Protein AF-A0A432GNA1-F1 (afdb_monomer)

Structure (mmCIF, N/CA/C/O backbone):
data_AF-A0A432GN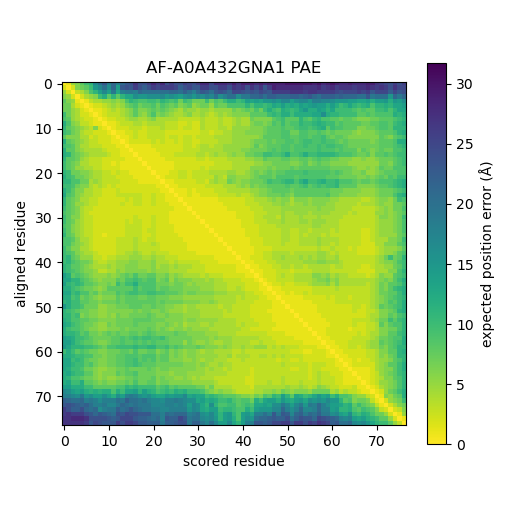A1-F1
#
_entry.id   AF-A0A432GNA1-F1
#
loop_
_atom_site.group_PDB
_atom_site.id
_atom_site.type_symbol
_atom_site.label_atom_id
_atom_site.label_alt_id
_atom_site.label_comp_id
_atom_site.label_asym_id
_atom_site.label_entity_id
_atom_site.label_seq_id
_atom_site.pdbx_PDB_ins_code
_atom_site.Cartn_x
_atom_site.Cartn_y
_atom_site.Cartn_z
_atom_site.occupancy
_atom_site.B_iso_or_equiv
_atom_site.auth_seq_id
_atom_site.auth_comp_id
_atom_site.auth_asym_id
_atom_site.auth_atom_id
_atom_site.pdbx_PDB_model_num
ATOM 1 N N . MET A 1 1 ? 21.897 2.508 26.622 1.00 59.16 1 MET A N 1
ATOM 2 C CA . MET A 1 1 ? 20.635 3.210 26.295 1.00 59.16 1 MET A CA 1
ATOM 3 C C . MET A 1 1 ? 19.780 2.214 25.530 1.00 59.16 1 MET A C 1
ATOM 5 O O . MET A 1 1 ? 20.309 1.602 24.617 1.00 59.16 1 MET A O 1
ATOM 9 N N . GLN A 1 2 ? 18.573 1.923 26.012 1.00 58.75 2 GLN A N 1
ATOM 10 C CA . GLN A 1 2 ? 17.811 0.695 25.737 1.00 58.75 2 GLN A CA 1
ATOM 11 C C . GLN A 1 2 ? 17.565 0.447 24.230 1.00 58.75 2 GLN A C 1
ATOM 13 O O . GLN A 1 2 ? 16.670 1.044 23.640 1.00 58.75 2 GLN A O 1
ATOM 18 N N . SER A 1 3 ? 18.372 -0.427 23.620 1.00 67.19 3 SER A N 1
ATOM 19 C CA . SER A 1 3 ? 18.344 -0.805 22.195 1.00 67.19 3 SER A CA 1
ATOM 20 C C . SER A 1 3 ? 17.360 -1.934 21.873 1.00 67.19 3 SER A C 1
ATOM 22 O O . SER A 1 3 ? 17.215 -2.310 20.716 1.00 67.19 3 SER A O 1
ATOM 24 N N . GLU A 1 4 ? 16.691 -2.480 22.887 1.00 78.25 4 GLU A N 1
ATOM 25 C CA . GLU A 1 4 ? 15.860 -3.687 22.768 1.00 78.25 4 GLU A CA 1
ATOM 26 C C . GLU A 1 4 ? 14.374 -3.360 22.525 1.00 78.25 4 GLU A C 1
ATOM 28 O O . GLU A 1 4 ? 13.543 -4.255 22.386 1.00 78.25 4 GLU A O 1
ATOM 33 N N . PHE A 1 5 ? 14.009 -2.073 22.464 1.00 78.50 5 PHE A N 1
ATOM 34 C CA . PHE A 1 5 ? 12.626 -1.658 22.237 1.00 78.50 5 PHE A CA 1
ATOM 35 C C . PHE A 1 5 ? 12.311 -1.545 20.744 1.00 78.50 5 PHE A C 1
ATOM 37 O O . PHE A 1 5 ? 12.738 -0.610 20.066 1.00 78.50 5 PHE A O 1
ATOM 44 N N . LEU A 1 6 ? 11.494 -2.475 20.245 1.00 78.12 6 LEU A N 1
ATOM 45 C CA . LEU A 1 6 ? 10.868 -2.374 18.930 1.00 78.12 6 LEU A CA 1
ATOM 46 C C . LEU A 1 6 ? 9.623 -1.487 19.008 1.00 78.12 6 LEU A C 1
ATOM 48 O O . LEU A 1 6 ? 8.659 -1.793 19.715 1.00 78.12 6 LEU A O 1
ATOM 52 N N . TYR A 1 7 ? 9.635 -0.395 18.245 1.00 80.69 7 TYR A N 1
ATOM 53 C CA . TYR A 1 7 ? 8.464 0.452 18.056 1.00 80.69 7 TYR A CA 1
ATOM 54 C C . TYR A 1 7 ? 7.683 -0.018 16.824 1.00 80.69 7 TYR A C 1
ATOM 56 O O . TYR A 1 7 ? 8.221 0.006 15.712 1.00 80.69 7 TYR A O 1
ATOM 64 N N . PRO A 1 8 ? 6.433 -0.479 16.997 1.00 86.19 8 PRO A N 1
ATOM 65 C CA . PRO A 1 8 ? 5.611 -0.909 15.877 1.00 86.19 8 PRO A CA 1
ATOM 66 C C . PRO A 1 8 ? 5.258 0.293 14.996 1.00 86.19 8 PRO A C 1
ATOM 68 O O . PRO A 1 8 ? 4.915 1.357 15.498 1.00 86.19 8 PRO A O 1
ATOM 71 N N . LYS A 1 9 ? 5.322 0.113 13.673 1.00 87.75 9 LYS A N 1
ATOM 72 C CA . LYS A 1 9 ? 5.079 1.198 12.706 1.00 87.75 9 LYS A CA 1
ATOM 73 C C . LYS A 1 9 ? 3.610 1.623 12.609 1.00 87.75 9 LYS A C 1
ATOM 75 O O . LYS A 1 9 ? 3.347 2.759 12.250 1.00 87.75 9 LYS A O 1
ATOM 80 N N . ILE A 1 10 ? 2.685 0.702 12.886 1.00 90.00 10 ILE A N 1
ATOM 81 C CA . ILE A 1 10 ? 1.241 0.886 12.650 1.00 90.00 10 ILE A CA 1
ATOM 82 C C . ILE A 1 10 ? 0.381 0.754 13.913 1.00 90.00 10 ILE A C 1
ATOM 84 O O . ILE A 1 10 ? -0.801 1.080 13.877 1.00 90.00 10 ILE A O 1
ATOM 88 N N . ALA A 1 11 ? 0.935 0.228 15.012 1.00 88.56 11 ALA A N 1
ATOM 89 C CA . ALA A 1 11 ? 0.149 -0.004 16.218 1.00 88.56 11 ALA A CA 1
ATOM 90 C C . ALA A 1 11 ? 0.011 1.291 17.013 1.00 88.56 11 ALA A C 1
ATOM 92 O O . ALA A 1 11 ? 1.011 1.949 17.310 1.00 88.56 11 ALA A O 1
ATOM 93 N N . ASP A 1 12 ? -1.225 1.612 17.377 1.00 88.62 12 ASP A N 1
ATOM 94 C CA . ASP A 1 12 ? -1.516 2.765 18.210 1.00 88.62 12 ASP A CA 1
ATOM 95 C C . ASP A 1 12 ? -1.121 2.490 19.661 1.00 88.62 12 ASP A C 1
ATOM 97 O O . ASP A 1 12 ? -1.388 1.426 20.222 1.00 88.62 12 ASP A O 1
ATOM 101 N N . ARG A 1 13 ? -0.429 3.459 20.248 1.00 89.88 13 ARG A N 1
ATOM 102 C CA . ARG A 1 13 ? 0.049 3.440 21.631 1.00 89.88 13 ARG A CA 1
ATOM 103 C C . ARG A 1 13 ? -0.452 4.653 22.409 1.00 89.88 13 ARG A C 1
ATOM 105 O O . ARG A 1 13 ? 0.063 4.929 23.494 1.00 89.88 13 ARG A O 1
ATOM 112 N N . ALA A 1 14 ? -1.407 5.388 21.848 1.00 89.94 14 ALA A N 1
ATOM 113 C CA . ALA A 1 14 ? -2.066 6.497 22.493 1.00 89.94 14 ALA A CA 1
ATOM 114 C C . ALA A 1 14 ? -2.850 6.008 23.725 1.00 89.94 14 ALA A C 1
ATOM 116 O O . ALA A 1 14 ? -3.337 4.873 23.759 1.00 89.94 14 ALA A O 1
ATOM 117 N N . PRO A 1 15 ? -2.985 6.850 24.762 1.00 94.44 15 PRO A N 1
ATOM 118 C CA . PRO A 1 15 ? -3.890 6.571 25.867 1.00 94.44 15 PRO A CA 1
ATOM 119 C C . PRO A 1 15 ? -5.327 6.350 25.361 1.00 94.44 15 PRO A C 1
ATOM 121 O O . PRO A 1 15 ? -5.722 7.011 24.398 1.00 94.44 15 PRO A O 1
ATOM 124 N N . PRO A 1 16 ? -6.145 5.520 26.036 1.00 93.25 16 PRO A N 1
ATOM 125 C CA . PRO A 1 16 ? -7.495 5.186 25.572 1.00 93.25 16 PRO A CA 1
ATOM 126 C C . PRO A 1 16 ? -8.362 6.402 25.223 1.00 93.25 16 PRO A C 1
ATOM 128 O O . PRO A 1 16 ? -8.990 6.419 24.175 1.00 93.25 16 PRO A O 1
ATOM 131 N N . GLY A 1 17 ? -8.322 7.467 26.032 1.00 96.25 17 GLY A N 1
ATOM 132 C CA . GLY A 1 17 ? -9.107 8.675 25.760 1.00 96.25 17 GLY A CA 1
ATOM 133 C C . GLY A 1 17 ? -8.673 9.450 24.508 1.00 96.25 17 GLY A C 1
ATOM 134 O O . GLY A 1 17 ? -9.496 10.138 23.915 1.00 96.25 17 GLY A O 1
ATOM 135 N N . VAL A 1 18 ? -7.403 9.357 24.096 1.00 95.19 18 VAL A N 1
ATOM 136 C CA . VAL A 1 18 ? -6.916 9.956 22.838 1.00 95.19 18 VAL A CA 1
ATOM 137 C C . VAL A 1 18 ? -7.340 9.084 21.661 1.00 95.19 18 VAL A C 1
ATOM 139 O O . VAL A 1 18 ? -7.895 9.600 20.699 1.00 95.19 18 VAL A O 1
ATOM 142 N N . TRP A 1 19 ? -7.179 7.764 21.785 1.00 94.25 19 TRP A N 1
ATOM 143 C CA . TRP A 1 19 ? -7.657 6.802 20.790 1.00 94.25 19 TRP A CA 1
ATOM 144 C C . TRP A 1 19 ? -9.163 6.956 20.520 1.00 94.25 19 TRP A C 1
ATOM 146 O O . TRP A 1 19 ? -9.584 6.969 19.363 1.00 94.25 19 TRP A O 1
ATOM 156 N N . GLU A 1 20 ? -9.965 7.155 21.571 1.00 95.00 20 GLU A N 1
ATOM 157 C CA . GLU A 1 20 ? -11.404 7.407 21.449 1.00 95.00 20 GLU A CA 1
ATOM 158 C C . GLU A 1 20 ? -11.704 8.694 20.669 1.00 95.00 20 GLU A C 1
ATOM 160 O O . GLU A 1 20 ? -12.512 8.679 19.738 1.00 95.00 20 GLU A O 1
ATOM 165 N N . GLN A 1 21 ? -11.015 9.794 20.998 1.00 95.19 21 GLN A N 1
ATOM 166 C CA . GLN A 1 21 ? -11.168 11.090 20.322 1.00 95.19 21 GLN A CA 1
ATOM 167 C C . GLN A 1 21 ? -10.724 11.059 18.853 1.00 95.19 21 GLN A C 1
A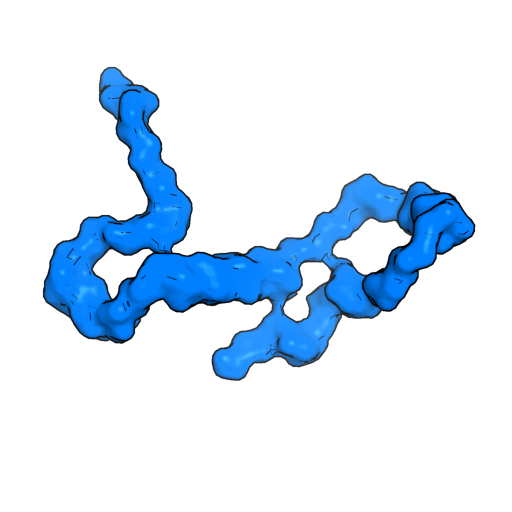TOM 169 O O . GLN A 1 21 ? -11.296 11.765 18.024 1.00 95.19 21 GLN A O 1
ATOM 174 N N . GLU A 1 22 ? -9.738 10.228 18.516 1.00 91.94 22 GLU A N 1
ATOM 175 C CA . GLU A 1 22 ? -9.219 10.045 17.154 1.00 91.94 22 GLU A CA 1
ATOM 176 C C . GLU A 1 22 ? -10.052 9.063 16.308 1.00 91.94 22 GLU A C 1
ATOM 178 O O . GLU A 1 22 ? -9.676 8.711 15.186 1.00 91.94 22 GLU A O 1
ATOM 183 N N . GLY A 1 23 ? -11.214 8.641 16.817 1.00 93.56 23 GLY A N 1
ATOM 184 C CA . GLY A 1 23 ? -12.178 7.834 16.075 1.00 93.56 23 GLY A CA 1
ATOM 185 C C . GLY A 1 23 ? -12.082 6.336 16.334 1.00 93.56 23 GLY A C 1
ATOM 186 O O . GLY A 1 23 ? -12.680 5.566 15.593 1.00 93.56 23 GLY A O 1
ATOM 187 N N . SER A 1 24 ? -11.374 5.914 17.386 1.00 93.56 24 SER A N 1
ATOM 188 C CA . SER A 1 24 ? -11.390 4.534 17.890 1.00 93.56 24 SER A CA 1
ATOM 189 C C . SER A 1 24 ? -11.023 3.465 16.854 1.00 93.56 24 SER A C 1
ATOM 191 O O . SER A 1 24 ? -11.532 2.345 16.904 1.00 93.56 24 SER A O 1
ATOM 193 N N . LYS A 1 25 ? -10.142 3.797 15.901 1.00 93.56 25 LYS A N 1
ATOM 194 C CA . LYS A 1 25 ? -9.814 2.885 14.800 1.00 93.56 25 LYS A CA 1
ATOM 195 C C . LYS A 1 25 ? -9.181 1.603 15.312 1.00 93.56 25 LYS A C 1
ATOM 197 O O . LYS A 1 25 ? -8.308 1.638 16.195 1.00 93.56 25 LYS A O 1
ATOM 202 N N . ASP A 1 26 ? -9.554 0.488 14.710 1.00 93.94 26 ASP A N 1
ATOM 203 C CA . ASP A 1 26 ? -8.887 -0.783 14.914 1.00 93.94 26 ASP A CA 1
ATOM 204 C C . ASP A 1 26 ? -7.534 -0.839 14.167 1.00 93.94 26 ASP A C 1
ATOM 206 O O . ASP A 1 26 ? -7.086 0.107 13.505 1.00 93.94 26 ASP A O 1
ATOM 210 N N . ILE A 1 27 ? -6.802 -1.940 14.346 1.00 93.50 27 ILE A N 1
ATOM 211 C CA . ILE A 1 27 ? -5.480 -2.110 13.730 1.00 93.50 27 ILE A CA 1
ATOM 212 C C . ILE A 1 27 ? -5.550 -2.372 12.218 1.00 93.50 27 ILE A C 1
ATOM 214 O O . ILE A 1 27 ? -4.618 -2.021 11.494 1.00 93.50 27 ILE A O 1
ATOM 218 N N . LEU A 1 28 ? -6.633 -2.978 11.731 1.00 94.62 28 LEU A N 1
ATOM 219 C CA . LEU A 1 28 ? -6.837 -3.283 10.318 1.00 94.62 28 LEU A CA 1
ATOM 220 C C . LEU A 1 28 ? -7.215 -2.026 9.536 1.00 94.62 28 LEU A C 1
ATOM 222 O O . LEU A 1 28 ? -6.714 -1.839 8.431 1.00 94.62 28 LEU A O 1
ATOM 226 N N . GLU A 1 29 ? -8.016 -1.141 10.120 1.00 94.50 29 GLU A N 1
ATOM 227 C CA . GLU A 1 29 ? -8.340 0.175 9.573 1.00 94.50 29 GLU A CA 1
ATOM 228 C C . GLU A 1 29 ? -7.068 1.005 9.379 1.00 94.50 29 GLU A C 1
ATOM 230 O O . GLU A 1 29 ? -6.790 1.467 8.271 1.00 94.50 29 GLU A O 1
ATOM 235 N N . ARG A 1 30 ? -6.209 1.093 10.407 1.00 93.25 30 ARG A N 1
ATOM 236 C CA . ARG A 1 30 ? -4.902 1.769 10.281 1.00 93.25 30 ARG A CA 1
ATOM 237 C C . ARG A 1 30 ? -3.995 1.115 9.241 1.00 93.25 30 ARG A C 1
ATOM 239 O O . ARG A 1 30 ? -3.292 1.810 8.502 1.00 93.25 30 ARG A O 1
ATOM 246 N N . ALA A 1 31 ? -3.988 -0.217 9.169 1.00 93.94 31 ALA A N 1
ATOM 247 C CA . ALA A 1 31 ? -3.220 -0.940 8.161 1.00 93.94 31 ALA A CA 1
ATOM 248 C C . ALA A 1 31 ? -3.728 -0.642 6.741 1.00 93.94 31 ALA A C 1
ATOM 250 O O . ALA A 1 31 ? -2.917 -0.459 5.833 1.00 93.94 31 ALA A O 1
ATOM 251 N N . HIS A 1 32 ? -5.046 -0.543 6.555 1.00 94.06 32 HIS A N 1
ATOM 252 C CA . HIS A 1 32 ? -5.662 -0.203 5.276 1.00 94.06 32 HIS A CA 1
ATOM 253 C C . HIS A 1 32 ? -5.296 1.220 4.846 1.00 94.06 32 HIS A C 1
ATOM 255 O O . HIS A 1 32 ? -4.890 1.432 3.705 1.00 94.06 32 HIS A O 1
ATOM 261 N N . GLU A 1 33 ? -5.368 2.179 5.769 1.00 93.12 33 GLU A N 1
ATOM 262 C CA . GLU A 1 33 ? -4.971 3.570 5.528 1.00 93.12 33 GLU A CA 1
ATOM 263 C C . GLU A 1 33 ? -3.499 3.675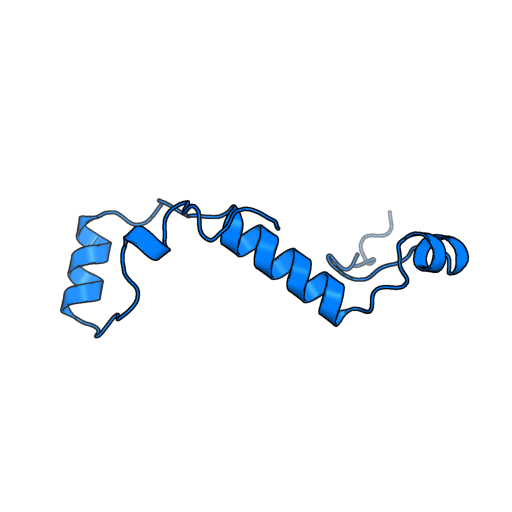 5.129 1.00 93.12 33 GLU A C 1
ATOM 265 O O . GLU A 1 33 ? -3.170 4.310 4.127 1.00 93.12 33 GLU A O 1
ATOM 270 N N . THR A 1 34 ? -2.624 2.977 5.856 1.00 93.50 34 THR A N 1
ATOM 271 C CA . THR A 1 34 ? -1.185 2.945 5.568 1.00 93.50 34 THR A CA 1
ATOM 272 C C . THR A 1 34 ? -0.908 2.312 4.202 1.00 93.50 34 THR A C 1
ATOM 274 O O . THR A 1 34 ? -0.111 2.828 3.419 1.00 93.50 34 THR A O 1
ATOM 277 N N . ALA A 1 35 ? -1.573 1.198 3.880 1.00 93.62 35 ALA A N 1
ATOM 278 C CA . ALA A 1 35 ? -1.428 0.533 2.589 1.00 93.62 35 ALA A CA 1
ATOM 279 C C . ALA A 1 35 ? -1.890 1.437 1.438 1.00 93.62 35 ALA A C 1
ATOM 281 O O . ALA A 1 35 ? -1.189 1.557 0.433 1.00 93.62 35 ALA A O 1
ATOM 282 N N . PHE A 1 36 ? -3.034 2.104 1.600 1.00 91.75 36 PHE A N 1
ATOM 283 C CA . PHE A 1 36 ? -3.544 3.057 0.622 1.00 91.75 36 PHE A CA 1
ATOM 284 C C . PHE A 1 36 ? -2.568 4.217 0.417 1.00 91.75 36 PHE A C 1
ATOM 286 O O . PHE A 1 36 ? -2.234 4.546 -0.719 1.00 91.75 36 PHE A O 1
ATOM 293 N N . GLU A 1 37 ? -2.054 4.802 1.500 1.00 91.19 37 GLU A N 1
ATOM 294 C CA . GLU A 1 37 ? -1.083 5.891 1.431 1.00 91.19 37 GLU A CA 1
ATOM 295 C C . GLU A 1 37 ? 0.177 5.480 0.661 1.00 91.19 37 GLU A C 1
ATOM 297 O O . GLU A 1 37 ? 0.561 6.169 -0.289 1.00 91.19 37 GLU A O 1
ATOM 302 N N . ILE A 1 38 ? 0.773 4.332 0.995 1.00 91.38 38 ILE A N 1
ATOM 303 C CA . ILE A 1 38 ? 1.973 3.820 0.319 1.00 91.38 38 ILE A CA 1
ATOM 304 C C . ILE A 1 38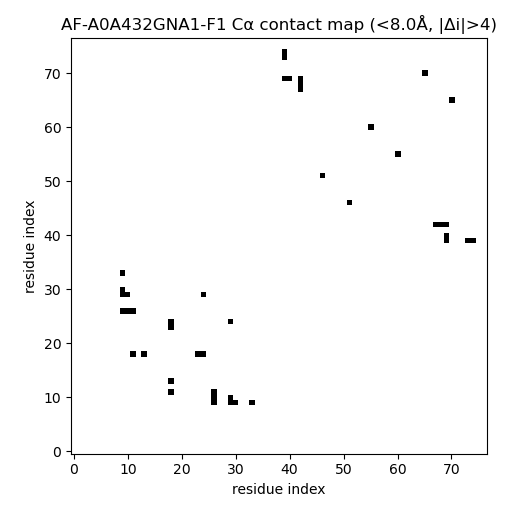 ? 1.701 3.606 -1.172 1.00 91.38 38 ILE A C 1
ATOM 306 O O . ILE A 1 38 ? 2.454 4.099 -2.011 1.00 91.38 38 ILE A O 1
ATOM 310 N N . LEU A 1 39 ? 0.608 2.919 -1.516 1.00 89.75 39 LEU A N 1
ATOM 311 C CA . LEU A 1 39 ? 0.253 2.636 -2.910 1.00 89.75 39 LEU A CA 1
ATOM 312 C C . LEU A 1 39 ? -0.123 3.903 -3.697 1.00 89.75 39 LEU A C 1
ATOM 314 O O . LEU A 1 39 ? -0.024 3.908 -4.922 1.00 89.75 39 LEU A O 1
ATOM 318 N N . SER A 1 40 ? -0.534 4.972 -3.010 1.00 89.12 40 SER A N 1
ATOM 319 C CA . SER A 1 40 ? -0.884 6.258 -3.625 1.00 89.12 40 SER A CA 1
ATOM 320 C C . SER A 1 40 ? 0.293 7.200 -3.849 1.00 89.12 40 SER A C 1
ATOM 322 O O . SER A 1 40 ? 0.211 8.083 -4.704 1.00 89.12 40 SER A O 1
ATOM 324 N N . THR A 1 41 ? 1.380 7.026 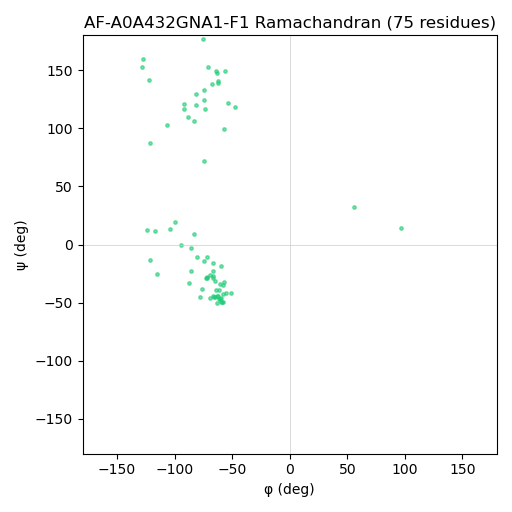-3.097 1.00 89.62 41 THR A N 1
ATOM 325 C CA . THR A 1 41 ? 2.505 7.972 -3.070 1.00 89.62 41 THR A CA 1
ATOM 326 C C . THR A 1 41 ? 3.800 7.383 -3.614 1.00 89.62 41 THR A C 1
ATOM 328 O O . THR A 1 41 ? 4.648 8.130 -4.104 1.00 89.62 41 THR A O 1
ATOM 331 N N . HIS A 1 42 ? 3.971 6.062 -3.558 1.00 91.06 42 HIS A N 1
ATOM 332 C CA . HIS A 1 42 ? 5.243 5.421 -3.851 1.00 91.06 42 HIS A CA 1
ATOM 333 C C . HIS A 1 42 ? 5.235 4.702 -5.205 1.00 91.06 42 HIS A C 1
ATOM 335 O O . HIS A 1 42 ? 4.732 3.588 -5.335 1.00 91.06 42 HIS A O 1
ATOM 341 N N . PHE A 1 43 ? 5.861 5.329 -6.207 1.00 90.38 43 PHE A N 1
ATOM 342 C CA . PHE A 1 43 ? 6.041 4.782 -7.557 1.00 90.38 43 PHE A CA 1
ATOM 343 C C . PHE A 1 43 ? 7.538 4.703 -7.907 1.00 90.38 43 PHE A C 1
ATOM 345 O O . PHE A 1 43 ? 8.082 5.660 -8.457 1.00 90.38 43 PHE A O 1
ATOM 352 N N . PRO A 1 44 ? 8.234 3.605 -7.555 1.00 89.56 44 PRO A N 1
ATOM 353 C CA . PRO A 1 44 ? 9.665 3.460 -7.815 1.00 89.56 44 PRO A CA 1
ATOM 354 C C . PRO A 1 44 ? 10.005 3.481 -9.311 1.00 89.56 44 PRO A C 1
ATOM 356 O O . PRO A 1 44 ? 9.342 2.821 -10.109 1.00 89.56 44 PRO A O 1
ATOM 359 N N . ASP A 1 45 ? 11.095 4.157 -9.676 1.00 89.38 45 ASP A N 1
ATOM 360 C CA . ASP A 1 45 ? 11.561 4.335 -11.061 1.00 89.38 45 ASP A CA 1
ATOM 361 C C . ASP A 1 45 ? 12.940 3.702 -11.341 1.00 89.38 45 ASP A C 1
ATOM 363 O O . ASP A 1 45 ? 13.531 3.899 -12.401 1.00 89.38 45 ASP A O 1
ATOM 367 N N . HIS A 1 46 ? 13.446 2.879 -10.419 1.00 91.12 46 HIS A N 1
ATOM 368 C CA . HIS A 1 46 ? 14.780 2.276 -10.516 1.00 91.12 46 HIS A CA 1
ATOM 369 C C . HIS A 1 46 ? 14.906 1.173 -11.589 1.00 91.12 46 HIS A C 1
ATOM 371 O O . HIS A 1 46 ? 16.016 0.728 -11.887 1.00 91.12 46 HIS A O 1
ATOM 377 N N . ILE A 1 47 ? 13.797 0.706 -12.177 1.00 91.12 47 ILE A N 1
ATOM 378 C CA . ILE A 1 47 ? 13.804 -0.288 -13.260 1.00 91.12 47 ILE A CA 1
ATOM 379 C C . ILE A 1 47 ? 13.823 0.434 -14.607 1.00 91.12 47 ILE A C 1
ATOM 381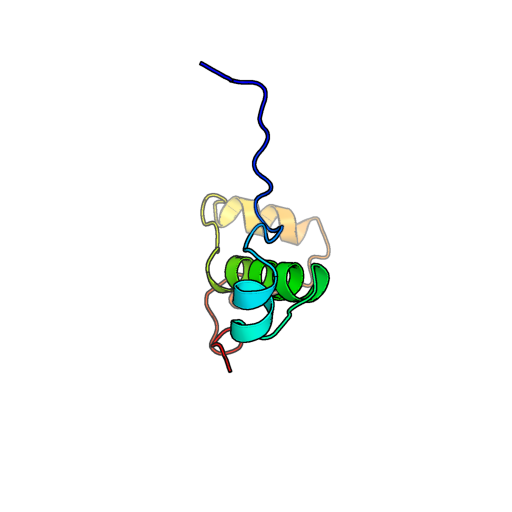 O O . ILE A 1 47 ? 12.902 1.172 -14.951 1.00 91.12 47 ILE A O 1
ATOM 385 N N . THR A 1 48 ? 14.853 0.175 -15.415 1.00 93.75 48 THR A N 1
ATOM 386 C CA . THR A 1 48 ? 14.950 0.784 -16.751 1.00 93.75 48 THR A CA 1
ATOM 387 C C . THR A 1 48 ? 13.798 0.339 -17.671 1.00 93.75 48 THR A C 1
ATOM 389 O O . THR A 1 48 ? 13.395 -0.829 -17.625 1.00 93.75 48 THR A O 1
ATOM 392 N N . PRO A 1 49 ? 13.324 1.196 -18.600 1.00 92.44 49 PRO A N 1
ATOM 393 C CA . PRO A 1 49 ? 12.244 0.840 -19.533 1.00 92.44 49 PRO A CA 1
ATOM 394 C C . PRO A 1 49 ? 12.540 -0.403 -20.388 1.00 92.44 49 PRO A C 1
ATOM 396 O O . PRO A 1 49 ? 11.638 -1.172 -20.731 1.00 92.44 49 PRO A O 1
ATOM 399 N N . LYS A 1 50 ? 13.822 -0.622 -20.713 1.00 95.56 50 LYS A N 1
ATOM 400 C CA . LYS A 1 50 ? 14.288 -1.799 -21.457 1.00 95.56 50 LYS A CA 1
ATOM 401 C C . LYS A 1 50 ? 14.120 -3.083 -20.640 1.00 95.56 50 LYS A C 1
ATOM 403 O O . LYS A 1 50 ? 13.653 -4.083 -21.175 1.00 95.56 50 LYS A O 1
ATOM 408 N N . ALA A 1 51 ? 14.481 -3.053 -19.357 1.00 94.69 51 ALA A N 1
ATOM 409 C CA . ALA A 1 51 ? 14.317 -4.200 -18.470 1.00 94.69 51 ALA A CA 1
ATOM 410 C C . ALA A 1 51 ? 12.833 -4.525 -18.238 1.00 94.69 51 ALA A C 1
ATOM 412 O O . ALA A 1 51 ? 12.452 -5.684 -18.373 1.00 94.69 51 ALA A O 1
ATOM 413 N N . ASP A 1 52 ? 11.989 -3.517 -17.980 1.00 93.38 52 ASP A N 1
ATOM 414 C CA . ASP A 1 52 ? 10.536 -3.705 -17.820 1.00 93.38 52 ASP A CA 1
ATOM 415 C C . ASP A 1 52 ? 9.896 -4.353 -19.060 1.00 93.38 52 ASP A C 1
ATOM 417 O O . ASP A 1 52 ? 9.104 -5.284 -18.934 1.00 93.38 52 ASP A O 1
ATOM 421 N N . THR A 1 53 ? 10.282 -3.918 -20.264 1.00 94.50 53 THR A N 1
ATOM 422 C CA . THR A 1 53 ? 9.775 -4.501 -21.519 1.00 94.50 53 THR A CA 1
ATOM 423 C C . THR A 1 53 ? 10.167 -5.973 -21.654 1.00 94.50 53 THR A C 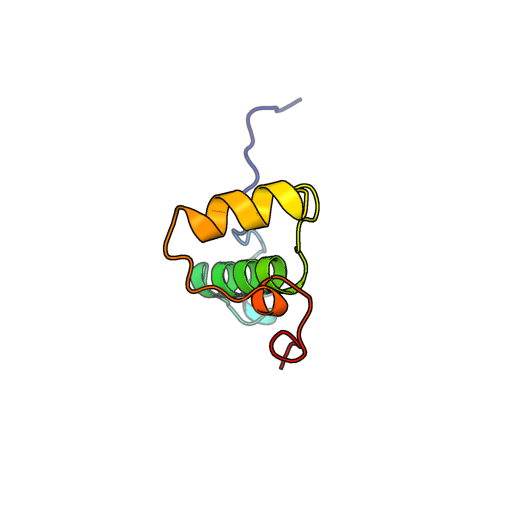1
ATOM 425 O O . THR A 1 53 ? 9.291 -6.818 -21.807 1.00 94.50 53 THR A O 1
ATOM 428 N N . ASN A 1 54 ? 11.448 -6.306 -21.462 1.00 96.69 54 ASN A N 1
ATOM 429 C CA . ASN A 1 54 ? 11.920 -7.693 -21.534 1.00 96.69 54 ASN A CA 1
ATOM 430 C C . ASN A 1 54 ? 11.211 -8.626 -20.532 1.00 96.69 54 ASN A C 1
ATOM 432 O O . ASN A 1 54 ? 10.999 -9.804 -20.818 1.00 96.69 54 ASN A O 1
ATOM 436 N N . ILE A 1 55 ? 10.874 -8.120 -19.340 1.00 94.62 55 ILE A N 1
ATOM 437 C CA . ILE A 1 55 ? 10.142 -8.878 -18.316 1.00 94.62 55 ILE A CA 1
ATOM 438 C C . ILE A 1 55 ? 8.699 -9.126 -18.776 1.00 94.62 55 ILE A C 1
ATOM 440 O O . ILE A 1 55 ? 8.215 -10.254 -18.694 1.00 94.62 55 ILE A O 1
ATOM 444 N N . ARG A 1 56 ? 8.020 -8.099 -19.293 1.00 95.00 56 ARG A N 1
ATOM 445 C CA . ARG A 1 56 ? 6.630 -8.190 -19.776 1.00 95.00 56 ARG A CA 1
ATOM 446 C C . ARG A 1 56 ? 6.466 -9.062 -21.015 1.00 95.00 56 ARG A C 1
ATOM 448 O O . ARG A 1 56 ? 5.421 -9.677 -21.166 1.00 95.00 56 ARG A O 1
ATOM 455 N N . ASP A 1 57 ? 7.489 -9.158 -21.856 1.00 96.12 57 ASP A N 1
ATOM 456 C CA . ASP A 1 57 ? 7.472 -10.062 -23.011 1.00 96.12 57 ASP A CA 1
ATOM 457 C C . ASP A 1 57 ? 7.583 -11.535 -22.583 1.00 96.12 57 ASP A C 1
ATOM 459 O O . ASP A 1 57 ? 7.087 -12.433 -23.261 1.00 96.12 57 ASP A O 1
ATOM 463 N N . ARG A 1 58 ? 8.237 -11.798 -21.442 1.00 97.31 58 ARG A N 1
ATOM 464 C CA . ARG A 1 58 ? 8.444 -13.151 -20.907 1.00 97.31 58 ARG A CA 1
ATOM 465 C C . ARG A 1 58 ? 7.293 -13.635 -20.027 1.00 97.31 58 ARG A C 1
ATOM 467 O O . ARG A 1 58 ? 7.035 -14.837 -19.987 1.00 97.31 58 ARG A O 1
ATOM 474 N N . PHE A 1 59 ? 6.641 -12.737 -19.294 1.00 96.19 59 PHE A N 1
ATOM 475 C CA . PHE A 1 59 ? 5.616 -13.080 -18.308 1.00 96.19 59 PHE A CA 1
ATOM 476 C C . PHE A 1 59 ? 4.285 -12.393 -18.631 1.00 96.19 59 PHE A C 1
ATOM 478 O O . PHE A 1 59 ? 4.291 -11.218 -18.991 1.00 96.19 59 PHE A O 1
ATOM 485 N N . PRO A 1 60 ? 3.131 -13.060 -18.435 1.00 94.56 60 PRO A N 1
ATOM 486 C CA . PRO A 1 60 ? 1.815 -12.484 -18.718 1.00 94.56 60 PRO A CA 1
ATOM 487 C C . PRO A 1 60 ? 1.410 -11.443 -17.657 1.00 94.56 60 PRO A C 1
ATOM 489 O O . PRO A 1 60 ? 0.549 -11.678 -16.810 1.00 94.56 60 PRO A O 1
ATOM 492 N N . ILE A 1 61 ? 2.050 -10.273 -17.676 1.00 93.75 61 ILE A N 1
ATOM 493 C CA . ILE A 1 61 ? 1.789 -9.184 -16.730 1.00 93.75 61 ILE A CA 1
ATOM 494 C C . ILE A 1 61 ? 0.588 -8.370 -17.214 1.00 93.75 61 ILE A C 1
ATOM 496 O O . ILE A 1 61 ? 0.696 -7.561 -18.133 1.00 93.75 61 ILE A O 1
ATOM 500 N N . LEU A 1 62 ? -0.551 -8.546 -16.542 1.00 93.81 62 LEU A N 1
ATOM 501 C CA . LEU A 1 62 ? -1.804 -7.840 -16.849 1.00 93.81 62 LEU A CA 1
ATOM 502 C C . LEU A 1 62 ? -1.868 -6.414 -16.271 1.00 93.81 62 LEU A C 1
ATOM 504 O O . LEU A 1 62 ? -2.761 -5.640 -16.607 1.00 93.81 62 LEU A O 1
ATOM 508 N N . LEU A 1 63 ? -0.927 -6.052 -15.394 1.00 90.88 63 LEU A N 1
ATOM 509 C CA . LEU A 1 63 ? -0.852 -4.722 -14.794 1.00 90.88 63 LEU A CA 1
ATOM 510 C C . LEU A 1 63 ? -0.343 -3.699 -15.819 1.00 90.88 63 LEU A C 1
ATOM 512 O O . LEU A 1 63 ? 0.803 -3.793 -16.263 1.00 90.88 63 LEU A O 1
ATOM 516 N N . SER A 1 64 ? -1.159 -2.705 -16.172 1.00 90.94 64 SER A N 1
ATOM 517 C CA . SER A 1 64 ? -0.781 -1.652 -17.123 1.00 90.94 64 SER A CA 1
ATOM 518 C C . SER A 1 64 ? 0.259 -0.685 -16.546 1.00 90.94 64 SER A C 1
ATOM 520 O O . SER A 1 64 ? 0.316 -0.459 -15.338 1.00 90.94 64 SER A O 1
ATOM 522 N N . ARG A 1 65 ? 1.067 -0.065 -17.418 1.00 88.94 65 ARG A N 1
ATOM 523 C CA . ARG A 1 65 ? 2.071 0.947 -17.029 1.00 88.94 65 ARG A CA 1
ATOM 524 C C . ARG A 1 65 ? 1.461 2.174 -16.359 1.00 88.94 65 ARG A C 1
ATOM 526 O O . ARG A 1 65 ? 2.067 2.723 -15.447 1.00 88.94 65 ARG A O 1
ATOM 533 N N . ASP A 1 66 ? 0.259 2.562 -16.766 1.00 88.69 66 ASP A N 1
ATOM 534 C CA . ASP A 1 66 ? -0.444 3.708 -16.185 1.00 88.69 66 ASP A CA 1
ATOM 535 C C . ASP A 1 66 ? -0.898 3.451 -14.743 1.00 88.69 66 ASP A C 1
ATOM 537 O O . ASP A 1 66 ? -0.986 4.387 -13.956 1.00 88.69 66 ASP A O 1
ATOM 541 N N . ALA A 1 67 ? -1.119 2.186 -14.361 1.00 87.12 67 ALA A N 1
ATOM 542 C CA . ALA A 1 67 ? -1.442 1.816 -12.983 1.00 87.12 67 ALA A CA 1
ATOM 543 C C . ALA A 1 67 ? -0.228 1.878 -12.035 1.00 87.12 67 ALA A C 1
ATOM 545 O O . ALA A 1 67 ? -0.410 1.865 -10.822 1.00 87.12 67 ALA A O 1
ATOM 546 N N . MET A 1 68 ? 0.994 1.959 -12.573 1.00 87.88 68 MET A N 1
ATOM 547 C CA . MET A 1 68 ? 2.242 2.142 -11.812 1.00 87.88 68 MET A CA 1
ATOM 548 C C . MET A 1 68 ? 2.719 3.600 -11.825 1.00 87.88 68 MET A C 1
ATOM 550 O O . MET A 1 68 ? 3.893 3.877 -11.592 1.00 87.88 68 MET A O 1
ATOM 554 N N . LYS A 1 69 ? 1.825 4.541 -12.126 1.00 86.88 69 LYS A N 1
ATOM 555 C CA . LYS A 1 69 ? 2.085 5.979 -12.084 1.00 86.88 69 LYS A CA 1
ATOM 556 C C . LYS A 1 69 ? 1.018 6.667 -11.232 1.00 86.88 69 LYS A C 1
ATOM 558 O O . LYS A 1 69 ? -0.080 6.121 -11.082 1.00 86.88 69 LYS A O 1
ATOM 563 N N . PRO A 1 70 ? 1.290 7.885 -10.731 1.00 84.25 70 PRO A N 1
ATOM 564 C CA . PRO A 1 70 ? 0.266 8.690 -10.080 1.00 84.25 70 PRO A CA 1
ATOM 565 C C . PRO A 1 70 ? -0.953 8.837 -10.999 1.00 84.25 70 PRO A C 1
ATOM 567 O O . PRO A 1 70 ? -0.838 9.324 -12.124 1.00 84.25 70 PRO A O 1
ATOM 570 N N . SER A 1 71 ? -2.124 8.408 -10.531 1.00 74.44 71 SER A N 1
ATOM 571 C CA . SER A 1 71 ? -3.377 8.492 -11.286 1.00 74.44 71 SER A CA 1
ATOM 572 C C . SER A 1 71 ? -4.463 9.168 -10.456 1.00 74.44 71 SER A C 1
ATOM 574 O O . SER A 1 71 ? -4.468 9.098 -9.227 1.00 74.44 71 SER A O 1
ATOM 576 N N . ALA A 1 72 ? -5.429 9.801 -11.129 1.00 62.03 72 ALA A N 1
ATOM 577 C CA . ALA A 1 72 ? -6.555 10.466 -10.468 1.00 62.03 72 ALA A CA 1
ATOM 578 C C . ALA A 1 72 ? -7.402 9.513 -9.601 1.00 62.03 72 ALA A C 1
ATOM 580 O O . ALA A 1 72 ? -8.098 9.973 -8.702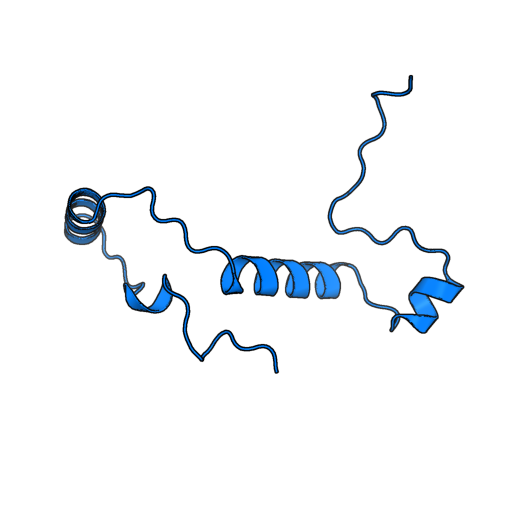 1.00 62.03 72 ALA A O 1
ATOM 581 N N . ARG A 1 73 ? -7.294 8.194 -9.826 1.00 58.31 73 ARG A N 1
ATOM 582 C CA . ARG A 1 73 ? -7.951 7.147 -9.031 1.00 58.31 73 ARG A CA 1
ATOM 583 C C . ARG A 1 73 ? -7.414 7.052 -7.597 1.00 58.31 73 ARG A C 1
ATOM 585 O O . ARG A 1 73 ? -8.052 6.429 -6.762 1.00 58.31 73 ARG A O 1
ATOM 592 N N . CYS A 1 74 ? -6.252 7.643 -7.320 1.00 53.34 74 CYS A N 1
ATOM 593 C CA . CYS A 1 74 ? -5.593 7.610 -6.016 1.00 53.34 74 CYS A CA 1
ATOM 594 C C . CYS A 1 74 ? -5.724 8.915 -5.218 1.00 53.34 74 CYS A C 1
ATOM 596 O O . CYS A 1 74 ? -5.010 9.119 -4.239 1.00 53.34 74 CYS A O 1
ATOM 598 N N . LYS A 1 75 ? -6.615 9.828 -5.627 1.00 51.88 75 LYS A N 1
ATOM 599 C CA . LYS A 1 75 ? -6.927 10.994 -4.797 1.00 51.88 75 LYS A CA 1
ATOM 600 C C . LYS A 1 75 ? -7.804 10.542 -3.630 1.00 51.88 75 LYS A C 1
ATOM 602 O O . LYS A 1 75 ? -8.849 9.944 -3.867 1.00 51.88 75 LYS A O 1
ATOM 607 N N . LYS A 1 76 ? -7.353 10.827 -2.402 1.00 50.28 76 LYS A N 1
ATOM 608 C CA . LYS A 1 76 ? -8.124 10.650 -1.164 1.00 50.28 76 LYS A CA 1
ATOM 609 C C . LYS A 1 76 ? -9.525 11.251 -1.356 1.00 50.28 76 LYS A C 1
ATOM 611 O O . LYS A 1 76 ? -9.627 12.441 -1.660 1.00 50.28 76 LYS A O 1
ATOM 616 N N . GLY A 1 77 ? -10.549 10.409 -1.250 1.00 44.84 77 GLY A N 1
ATOM 617 C CA . GLY A 1 77 ? -11.911 10.817 -0.910 1.00 44.84 77 GLY A CA 1
ATOM 618 C C . GLY A 1 77 ? -12.049 10.800 0.600 1.00 44.84 77 GLY A C 1
ATOM 619 O O . GLY A 1 77 ? -11.442 9.885 1.202 1.00 44.84 77 GLY A O 1
#

Organism: NCBI:txid2024889

Sequence (77 aa):
MQSEFLYPKIADRAPPGVWEQEGSKDILERAHETAFEILSTHFPDHITPKADTNIRDRFPILLSRDAMKPSARCKKG

InterPro domains:
  IPR010426 Trimethylamine methyltransferase [PF06253] (1-57)
  IPR038601 MttB-like superfamily [G3DSA:3.20.20.480] (1-60)

Radius of gyration: 18.99 Å; Cα contacts (8 Å, |Δi|>4): 22; chains: 1; bounding box: 33×24×49 Å

Foldseek 3Di:
DDPPDDDDPQDDPDDPVVCVVVPVDDSVRSVVVVVLVCLQPDQDDPQDPVNVVVVVVVDVDPDDPVSSDRDPVSPDD

Mean predicted aligned error: 6.87 Å

pLDDT: mean 87.07, std 12.25, range [44.84, 97.31]

Solvent-accessible surface area (backbone atoms only — not comparable to full-atom values): 5217 Å² total; per-residue (Å²): 128,89,84,83,74,82,78,68,93,71,65,86,82,66,58,69,74,55,38,52,75,73,64,57,69,54,68,64,58,48,50,50,51,52,51,51,50,47,71,50,71,64,65,88,75,89,69,52,72,68,59,54,49,60,50,50,77,74,38,96,68,83,75,54,73,67,78,64,44,90,49,84,89,57,60,87,127

Nearest PDB structures (foldseek):
  7xcn-assembly1_D  TM=8.469E-01  e=5.115E-01  Methanosarcina barkeri MS
  2qne-assembly1_B  TM=7.588E-01  e=3.243E-01  Desulfitobacterium hafniense Y51
  4yyc-assembly1_A-2  TM=8.372E-01  e=1.047E+00  Sinorhizo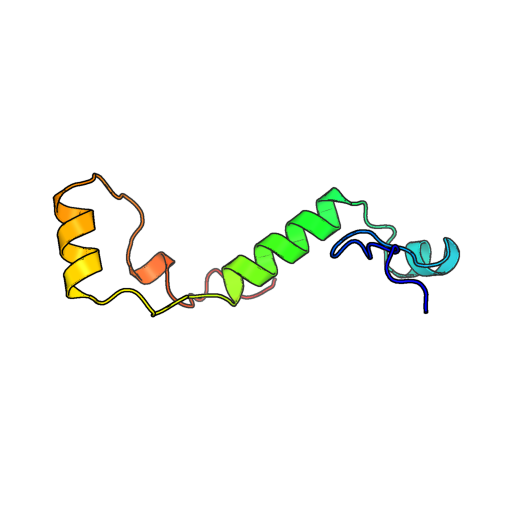bium meliloti 1021
  7xcm-assembly1_C  TM=8.450E-01  e=1.358E+00  Methanosarcina barkeri MS
  7xcl-assembly1_F  TM=8.445E-01  e=1.881E+00  Methanosarcina barkeri MS

Secondary structure (DSSP, 8-state):
-----PPPSS---S-HHHHHHTT---HHHHHHHHHHHHHHH-----S-HHHHHHHHHHS-----GGGGS--GGGS--